Protein AF-A0A8J2JAA8-F1 (afdb_monomer)

Sequence (109 aa):
KSHITYLQNFEILLHWFFRIDQSLAIVDTKCSSRTVVDWWTFAREVCHVALKNQRQSKIGCPGYFVEVDETHLFRRKYNRGHRIKESQTEKRERCGQSLKETFVLVASY

Solvent-accessible surface area (backbone atoms only — not comparable to full-atom values): 7130 Å² total; per-residue (Å²): 135,81,96,70,53,72,66,44,52,52,50,54,51,49,34,58,73,72,66,53,57,68,70,56,48,29,63,75,50,72,47,54,67,66,56,55,51,50,52,55,50,48,53,52,49,52,37,50,53,52,57,70,67,49,81,80,72,66,76,58,60,93,96,52,88,64,81,81,80,86,71,86,85,74,76,63,70,89,79,57,77,85,81,73,79,79,81,73,84,83,80,43,88,75,44,67,62,52,57,65,43,52,70,51,54,65,56,74,107

Radius of gyration: 17.92 Å; Cα contacts (8 Å, |Δi|>4): 33; chains: 1; bounding box: 50×36×40 Å

Organism: NCBI:txid39272

Mean predicted aligned error: 13.93 Å

Secondary structure (DSSP, 8-state):
-----HHHHHHHHHHHHTT--HHHHHHHHT--HHHHHHHHHHHHHHHHHHHHHS----SS-TT----------PPPGGG-S-----S--SS-TTHHHHHHHHHHHTT--

Nearest PDB structures (foldseek):
  5z57-assembly1_L  TM=3.918E-01  e=4.786E+00  Homo sapiens

pLDDT: mean 71.49, std 21.12, range [31.03, 94.0]

Foldseek 3Di:
DDPADPVLLVLLVVCLVVVPDLVVNCVVSVDDSVVSVVSSVVVVVVLVVVVVPPDDDDLDDPPDDDDDDDDPPDDDDVPDDDDDPDPDPPPCPVPVSVVVVVVVVSSVD

Structure (mmCIF, N/CA/C/O backbone):
data_AF-A0A8J2JAA8-F1
#
_entry.id   AF-A0A8J2JAA8-F1
#
loop_
_atom_site.group_PDB
_atom_site.id
_atom_site.type_symbol
_atom_site.label_atom_id
_atom_site.label_alt_id
_atom_site.label_comp_id
_atom_site.label_asym_id
_atom_site.label_entity_id
_atom_site.label_seq_id
_atom_site.pdbx_PDB_ins_code
_atom_site.Cartn_x
_atom_site.Cartn_y
_atom_site.Cartn_z
_atom_site.occupancy
_atom_site.B_iso_or_equiv
_atom_site.auth_seq_id
_atom_site.auth_comp_id
_atom_site.auth_asym_id
_atom_site.auth_atom_id
_atom_site.pdbx_PDB_model_num
ATOM 1 N N . LYS A 1 1 ? 10.186 -18.023 -8.140 1.00 44.06 1 LYS A N 1
ATOM 2 C CA . LYS A 1 1 ? 11.058 -17.009 -7.496 1.00 44.06 1 LYS A CA 1
ATOM 3 C C . LYS A 1 1 ? 11.243 -15.878 -8.501 1.00 44.06 1 LYS A C 1
ATOM 5 O O . LYS A 1 1 ? 11.918 -16.090 -9.497 1.00 44.06 1 LYS A O 1
ATOM 10 N N . SER A 1 2 ? 10.543 -14.758 -8.343 1.00 56.06 2 SER A N 1
ATOM 11 C CA . SER A 1 2 ? 10.706 -13.586 -9.213 1.00 56.06 2 SER A CA 1
ATOM 12 C C . SER A 1 2 ? 12.043 -12.906 -8.911 1.00 56.06 2 SER A C 1
ATOM 14 O O . SER A 1 2 ? 12.401 -12.740 -7.748 1.00 56.06 2 SER A O 1
ATOM 16 N N . HIS A 1 3 ? 12.793 -12.548 -9.949 1.00 69.38 3 HIS A N 1
ATOM 17 C CA . HIS A 1 3 ? 14.145 -11.993 -9.850 1.00 69.38 3 HIS A CA 1
ATOM 18 C C . HIS A 1 3 ? 14.102 -10.462 -9.675 1.00 69.38 3 HIS A C 1
ATOM 20 O O . HIS A 1 3 ? 14.579 -9.717 -10.525 1.00 69.38 3 HIS A O 1
ATOM 26 N N . ILE A 1 4 ? 13.448 -9.996 -8.608 1.00 83.88 4 ILE A N 1
ATOM 27 C CA . ILE A 1 4 ? 13.313 -8.568 -8.278 1.00 83.88 4 ILE A CA 1
ATOM 28 C C . ILE A 1 4 ? 14.341 -8.239 -7.199 1.00 83.88 4 ILE A C 1
ATOM 30 O O . ILE A 1 4 ? 14.497 -9.000 -6.242 1.00 83.88 4 ILE A O 1
ATOM 34 N N . THR A 1 5 ? 15.054 -7.126 -7.353 1.00 90.75 5 THR A N 1
ATOM 35 C CA . THR A 1 5 ? 16.023 -6.686 -6.342 1.00 90.75 5 THR A CA 1
ATOM 36 C C . THR A 1 5 ? 15.317 -6.088 -5.123 1.00 90.75 5 THR A C 1
ATOM 38 O O . THR A 1 5 ? 14.190 -5.599 -5.211 1.00 90.75 5 THR A O 1
ATOM 41 N N . TYR A 1 6 ? 15.980 -6.092 -3.964 1.00 89.94 6 TYR A N 1
ATOM 42 C CA . TYR A 1 6 ? 15.424 -5.487 -2.748 1.00 89.94 6 TYR A CA 1
ATOM 43 C C . TYR A 1 6 ? 15.109 -3.995 -2.921 1.00 89.94 6 TYR A C 1
ATOM 45 O O . TYR A 1 6 ? 14.089 -3.535 -2.415 1.00 89.94 6 TYR A O 1
ATOM 53 N N . LEU A 1 7 ? 15.945 -3.268 -3.671 1.00 91.12 7 LEU A N 1
ATOM 54 C CA . LEU A 1 7 ? 15.737 -1.847 -3.962 1.00 91.12 7 LEU A CA 1
ATOM 55 C C . LEU A 1 7 ? 14.448 -1.621 -4.752 1.00 91.12 7 LEU A C 1
ATOM 57 O O . LEU A 1 7 ? 13.614 -0.831 -4.329 1.00 91.12 7 LEU A O 1
ATOM 61 N N . GLN A 1 8 ? 14.231 -2.389 -5.822 1.00 91.00 8 GLN A N 1
ATOM 62 C CA . GLN A 1 8 ? 13.003 -2.297 -6.618 1.00 91.00 8 GLN A CA 1
ATOM 63 C C . GLN A 1 8 ? 11.757 -2.601 -5.786 1.00 91.00 8 GLN A C 1
ATOM 65 O O . GLN A 1 8 ? 10.736 -1.941 -5.935 1.00 91.00 8 GLN A O 1
ATOM 70 N N . ASN A 1 9 ? 11.831 -3.587 -4.889 1.00 91.62 9 ASN A N 1
ATOM 71 C CA . ASN A 1 9 ? 10.717 -3.881 -3.993 1.00 91.62 9 ASN A CA 1
ATOM 72 C C . ASN A 1 9 ? 10.427 -2.702 -3.049 1.00 91.62 9 ASN A C 1
ATOM 74 O O . ASN A 1 9 ? 9.284 -2.270 -2.919 1.00 91.62 9 ASN A O 1
ATOM 78 N N . PHE A 1 10 ? 11.469 -2.140 -2.434 1.00 92.12 10 PHE A N 1
ATOM 79 C CA . PHE A 1 10 ? 11.324 -0.986 -1.552 1.00 92.12 10 PHE A CA 1
ATOM 80 C C . PHE A 1 10 ? 10.732 0.222 -2.286 1.00 92.12 10 PHE A C 1
ATOM 82 O O . PHE A 1 10 ? 9.799 0.842 -1.786 1.00 92.12 10 PHE A O 1
ATOM 89 N N . GLU A 1 11 ? 11.192 0.503 -3.505 1.00 93.50 11 GLU A N 1
ATOM 90 C CA . GLU A 1 11 ? 10.626 1.550 -4.355 1.00 93.50 11 GLU A CA 1
ATOM 91 C C . GLU A 1 11 ? 9.143 1.297 -4.649 1.00 93.50 11 GLU A C 1
ATOM 93 O O . GLU A 1 11 ? 8.332 2.197 -4.442 1.00 93.50 11 GLU A O 1
ATOM 98 N N . ILE A 1 12 ? 8.750 0.083 -5.057 1.00 93.75 12 ILE A N 1
ATOM 99 C CA . ILE A 1 12 ? 7.336 -0.259 -5.309 1.00 93.75 12 ILE A CA 1
ATOM 100 C C . ILE A 1 12 ? 6.471 0.012 -4.067 1.00 93.75 12 ILE A C 1
ATOM 102 O O . ILE A 1 12 ? 5.367 0.553 -4.190 1.00 93.75 12 ILE A O 1
ATOM 106 N N . LEU A 1 13 ? 6.966 -0.346 -2.878 1.00 92.94 13 LEU A N 1
ATOM 107 C CA . LEU A 1 13 ? 6.267 -0.123 -1.611 1.00 92.94 13 LEU A CA 1
ATOM 108 C C . LEU A 1 13 ? 6.182 1.363 -1.245 1.00 92.94 13 LEU A C 1
ATOM 110 O O . LEU A 1 13 ? 5.126 1.813 -0.801 1.00 92.94 13 LEU A O 1
ATOM 114 N N . LEU A 1 14 ? 7.243 2.142 -1.475 1.00 94.00 14 LEU A N 1
ATOM 115 C CA . LEU A 1 14 ? 7.213 3.593 -1.276 1.00 94.00 14 LEU A CA 1
ATOM 116 C C . LEU A 1 14 ? 6.176 4.259 -2.186 1.00 94.00 14 LEU A C 1
ATOM 118 O O . LEU A 1 14 ? 5.386 5.075 -1.716 1.00 94.00 14 LEU A O 1
ATOM 122 N N . HIS A 1 15 ? 6.120 3.874 -3.462 1.00 93.69 15 HIS A N 1
ATOM 123 C CA . HIS A 1 15 ? 5.121 4.396 -4.398 1.00 93.69 15 HIS A CA 1
ATOM 124 C C . HIS A 1 15 ? 3.691 4.082 -3.942 1.00 93.69 15 HIS A C 1
ATOM 126 O O . HIS A 1 15 ? 2.817 4.948 -4.010 1.00 93.69 15 HIS A O 1
ATOM 132 N N . TRP A 1 16 ? 3.460 2.866 -3.435 1.00 93.44 16 TRP A N 1
ATOM 133 C CA . TRP A 1 16 ? 2.173 2.476 -2.857 1.00 93.44 16 TRP A CA 1
ATOM 134 C C . TRP A 1 16 ? 1.813 3.324 -1.631 1.00 93.44 16 TRP A C 1
ATOM 136 O O . TRP A 1 16 ? 0.682 3.801 -1.522 1.00 93.44 16 TRP A O 1
ATOM 146 N N . PHE A 1 17 ? 2.775 3.545 -0.734 1.00 92.38 17 PHE A N 1
ATOM 147 C CA . PHE A 1 17 ? 2.577 4.307 0.497 1.00 92.38 17 PHE A CA 1
ATOM 148 C C . PHE A 1 17 ? 2.247 5.780 0.215 1.00 92.38 17 PHE A C 1
ATOM 150 O O . PHE A 1 17 ? 1.276 6.310 0.754 1.00 92.38 17 PHE A O 1
ATOM 157 N N . PHE A 1 18 ? 2.996 6.419 -0.689 1.00 91.62 18 PHE A N 1
ATOM 158 C CA . PHE A 1 18 ? 2.808 7.823 -1.073 1.00 91.62 18 PHE A CA 1
ATOM 159 C C . PHE A 1 18 ? 1.669 8.069 -2.070 1.00 91.62 18 PHE A C 1
ATOM 161 O O . PHE A 1 18 ? 1.458 9.210 -2.471 1.00 91.62 18 PHE A O 1
ATOM 168 N N . ARG A 1 19 ? 0.916 7.031 -2.462 1.00 88.88 19 ARG A N 1
ATOM 169 C CA . ARG A 1 19 ? -0.204 7.135 -3.420 1.00 88.88 19 ARG A CA 1
ATOM 170 C C . ARG A 1 19 ? 0.190 7.704 -4.774 1.00 88.88 19 ARG A C 1
ATOM 172 O O . ARG A 1 19 ? -0.578 8.412 -5.419 1.00 88.88 19 ARG A O 1
ATOM 179 N N . ILE A 1 20 ? 1.383 7.343 -5.225 1.00 90.94 20 ILE A N 1
ATO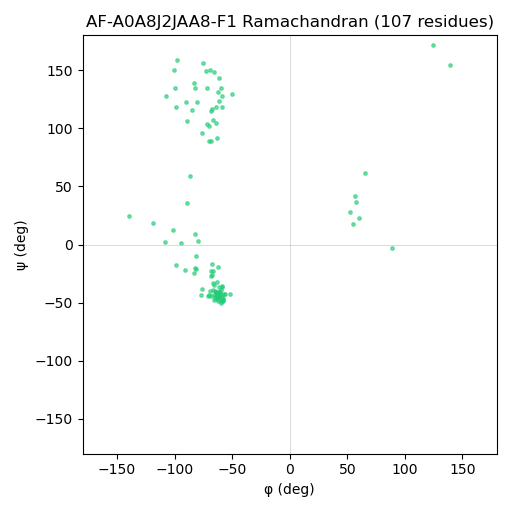M 180 C CA . ILE A 1 20 ? 1.837 7.688 -6.567 1.00 90.94 20 ILE A CA 1
ATOM 181 C C . ILE A 1 20 ? 1.020 6.887 -7.587 1.00 90.94 20 ILE A C 1
ATOM 183 O O . ILE A 1 20 ? 0.556 5.784 -7.296 1.00 90.94 20 ILE A O 1
ATOM 187 N N . ASP A 1 21 ? 0.812 7.441 -8.781 1.00 90.38 21 ASP A N 1
ATOM 188 C CA . ASP A 1 21 ? 0.078 6.750 -9.837 1.00 90.38 21 ASP A CA 1
ATOM 189 C C . ASP A 1 21 ? 0.768 5.436 -10.260 1.00 90.38 21 ASP A C 1
ATOM 191 O O . ASP A 1 21 ? 1.997 5.346 -10.337 1.00 90.38 21 ASP A O 1
ATOM 195 N N . GLN A 1 22 ? -0.032 4.407 -10.565 1.00 87.44 22 GLN A N 1
ATOM 196 C CA . GLN A 1 22 ? 0.478 3.086 -10.955 1.00 87.44 22 GLN A CA 1
ATOM 197 C C . GLN A 1 22 ? 1.320 3.131 -12.225 1.00 87.44 22 GLN A C 1
ATOM 199 O O . GLN A 1 22 ? 2.295 2.389 -12.329 1.00 87.44 22 GLN A O 1
ATOM 204 N N . SER A 1 23 ? 0.951 3.977 -13.189 1.00 90.25 23 SER A N 1
ATOM 205 C CA . SER A 1 23 ? 1.700 4.098 -14.437 1.00 90.25 23 SER A CA 1
ATOM 206 C C . SER A 1 23 ? 3.101 4.649 -14.188 1.00 90.25 23 SER A C 1
ATOM 208 O O . SER A 1 23 ? 4.064 4.114 -14.734 1.00 90.25 23 SER A O 1
ATOM 210 N N . LEU A 1 24 ? 3.232 5.629 -13.290 1.00 92.56 24 LEU A N 1
ATOM 211 C CA . LEU A 1 24 ? 4.521 6.200 -12.911 1.00 92.56 24 LEU A CA 1
ATOM 212 C C . LEU A 1 24 ? 5.374 5.186 -12.138 1.00 92.56 24 LEU A C 1
ATOM 214 O O . LEU A 1 24 ? 6.529 4.964 -12.487 1.00 92.56 24 LEU A O 1
ATOM 218 N N . ALA A 1 25 ? 4.776 4.462 -11.187 1.00 91.06 25 ALA A N 1
ATOM 219 C CA . ALA A 1 25 ? 5.479 3.424 -10.431 1.00 91.06 25 ALA A CA 1
ATOM 220 C C . ALA A 1 25 ? 6.063 2.317 -11.331 1.00 91.06 25 ALA A C 1
ATOM 222 O O . ALA A 1 25 ? 7.142 1.793 -11.058 1.00 91.06 25 ALA A O 1
ATOM 223 N N . ILE A 1 26 ? 5.372 1.953 -12.417 1.00 92.94 26 ILE A N 1
ATOM 224 C CA . ILE A 1 26 ? 5.858 0.972 -13.401 1.00 92.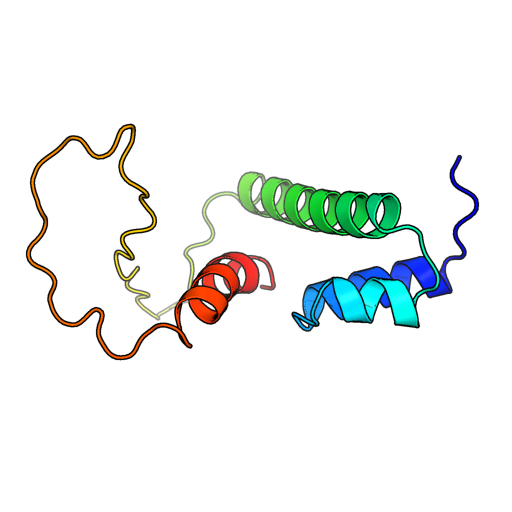94 26 ILE A CA 1
ATOM 225 C C . ILE A 1 26 ? 7.094 1.499 -14.139 1.00 92.94 26 ILE A C 1
ATOM 227 O O . ILE A 1 26 ? 8.059 0.755 -14.326 1.00 92.94 26 ILE A O 1
ATOM 231 N N . VAL A 1 27 ? 7.066 2.772 -14.544 1.00 93.56 27 VAL A N 1
ATOM 232 C CA . VAL A 1 27 ? 8.175 3.424 -15.253 1.00 93.56 27 VAL A CA 1
ATOM 233 C C . VAL A 1 27 ? 9.402 3.536 -14.348 1.00 93.56 27 VAL A C 1
ATOM 235 O O . VAL A 1 27 ? 10.492 3.127 -14.754 1.00 93.56 27 VAL A O 1
ATOM 238 N N . ASP A 1 28 ? 9.218 4.001 -13.114 1.00 91.44 28 ASP A N 1
ATOM 239 C CA . ASP A 1 28 ? 10.316 4.288 -12.186 1.00 91.44 28 ASP A CA 1
ATOM 240 C C . ASP A 1 28 ? 11.004 3.007 -11.693 1.00 91.44 28 ASP A C 1
ATOM 242 O O . ASP A 1 28 ? 12.230 2.896 -11.717 1.00 91.44 28 ASP A O 1
ATOM 246 N N . THR A 1 29 ? 10.223 1.983 -11.339 1.00 90.06 29 THR A N 1
ATOM 247 C CA . THR A 1 29 ? 10.748 0.717 -10.786 1.00 90.06 29 THR A CA 1
ATOM 248 C C . THR A 1 29 ? 11.263 -0.246 -11.863 1.00 90.06 29 THR A C 1
ATOM 250 O O . THR A 1 29 ? 11.871 -1.281 -11.551 1.00 90.06 29 THR A O 1
ATOM 253 N N . LYS A 1 30 ? 10.998 0.061 -13.144 1.00 92.12 30 LYS A N 1
ATOM 254 C CA . LYS A 1 30 ? 11.294 -0.782 -14.320 1.00 92.12 30 LYS A CA 1
ATOM 255 C C . LYS A 1 30 ? 10.752 -2.210 -14.189 1.00 92.12 30 LYS A C 1
ATOM 257 O O . LYS A 1 30 ? 11.314 -3.159 -14.739 1.00 92.12 30 LYS A O 1
ATOM 262 N N . CYS A 1 31 ? 9.675 -2.377 -13.428 1.00 89.38 31 CYS A N 1
ATOM 263 C CA . CYS A 1 31 ? 9.027 -3.660 -13.196 1.00 89.38 31 CYS A CA 1
ATOM 264 C C . CYS A 1 31 ? 7.822 -3.836 -14.121 1.00 89.38 31 CYS A C 1
ATOM 266 O O . CYS A 1 31 ? 7.254 -2.876 -14.634 1.00 89.38 31 CYS A O 1
ATOM 268 N N . SER A 1 32 ? 7.397 -5.083 -14.336 1.00 91.62 32 SER A N 1
ATOM 269 C CA . SER A 1 32 ? 6.181 -5.328 -15.115 1.00 91.62 32 SER A CA 1
ATOM 270 C C . SER A 1 32 ? 4.944 -4.794 -14.381 1.00 91.62 32 SER A C 1
ATOM 272 O O . SER A 1 32 ? 4.871 -4.859 -13.152 1.00 91.62 32 SER A O 1
ATOM 274 N N . SER A 1 33 ? 3.934 -4.340 -15.130 1.00 92.19 33 SER A N 1
ATOM 275 C CA . SER A 1 33 ? 2.651 -3.898 -14.557 1.00 92.19 33 SER A CA 1
ATOM 276 C C . SER A 1 33 ? 2.043 -4.947 -13.622 1.00 92.19 33 SER A C 1
ATOM 278 O O . SER A 1 33 ? 1.619 -4.625 -12.514 1.00 92.19 33 SER A O 1
ATOM 280 N N . ARG A 1 34 ? 2.098 -6.224 -14.022 1.00 92.44 34 ARG A N 1
ATOM 281 C CA . ARG A 1 34 ? 1.628 -7.348 -13.207 1.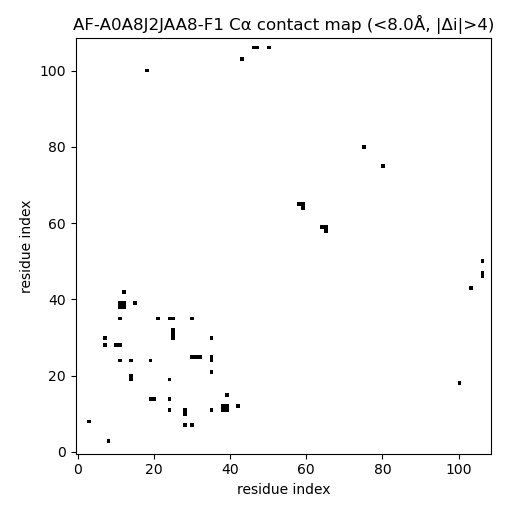00 92.44 34 ARG A CA 1
ATOM 282 C C . ARG A 1 34 ? 2.344 -7.411 -11.860 1.00 92.44 34 ARG A C 1
ATOM 284 O O . ARG A 1 34 ? 1.696 -7.502 -10.829 1.00 92.44 34 ARG A O 1
ATOM 291 N N . THR A 1 35 ? 3.669 -7.299 -11.874 1.00 92.06 35 THR A N 1
ATOM 292 C CA . THR A 1 35 ? 4.489 -7.307 -10.660 1.00 92.06 35 THR A CA 1
ATOM 293 C C . THR A 1 35 ? 4.105 -6.178 -9.706 1.00 92.06 35 THR A C 1
ATOM 295 O O . THR A 1 35 ? 3.921 -6.432 -8.521 1.00 92.06 35 THR A O 1
ATOM 298 N N . VAL A 1 36 ? 3.950 -4.948 -10.206 1.00 92.62 36 VAL A N 1
ATOM 299 C CA . VAL A 1 36 ? 3.564 -3.794 -9.375 1.00 92.62 36 VAL A CA 1
ATOM 300 C C . VAL A 1 36 ? 2.183 -4.010 -8.748 1.00 92.62 36 VAL A C 1
ATOM 302 O O . VAL A 1 36 ? 2.012 -3.805 -7.547 1.00 92.62 36 VAL A O 1
ATOM 305 N N . VAL A 1 37 ? 1.212 -4.493 -9.529 1.00 92.75 37 VAL A N 1
ATOM 306 C CA . VAL A 1 37 ? -0.145 -4.795 -9.042 1.00 92.75 37 VAL A CA 1
ATOM 307 C C . VAL A 1 37 ? -0.140 -5.901 -7.986 1.00 92.75 37 VAL A C 1
ATOM 309 O O . VAL A 1 37 ? -0.830 -5.771 -6.972 1.00 92.75 37 VAL A O 1
ATOM 312 N N . ASP A 1 38 ? 0.643 -6.959 -8.190 1.00 92.88 38 ASP A N 1
ATOM 313 C CA . ASP A 1 38 ? 0.769 -8.064 -7.238 1.00 92.88 38 ASP A CA 1
ATOM 314 C C . ASP A 1 38 ? 1.335 -7.565 -5.896 1.00 92.88 38 ASP A C 1
ATOM 316 O O . ASP A 1 38 ? 0.753 -7.833 -4.845 1.00 92.88 38 ASP A O 1
ATOM 320 N N . TRP A 1 39 ? 2.399 -6.751 -5.915 1.00 93.31 39 TRP A N 1
ATOM 321 C CA . TRP A 1 39 ? 2.979 -6.158 -4.700 1.00 93.31 39 TRP A CA 1
ATOM 322 C C . TRP A 1 39 ? 2.023 -5.206 -3.982 1.00 93.31 39 TRP A C 1
ATOM 324 O O . TRP A 1 39 ? 1.912 -5.239 -2.758 1.00 93.31 39 TRP A O 1
ATOM 334 N N . TRP A 1 40 ? 1.290 -4.377 -4.723 1.00 93.62 40 TRP A N 1
ATOM 335 C CA . TRP A 1 40 ? 0.298 -3.473 -4.139 1.00 93.62 40 TRP A CA 1
ATOM 336 C C . TRP A 1 40 ? -0.883 -4.221 -3.522 1.00 93.62 40 TRP A C 1
ATOM 338 O O . TRP A 1 40 ? -1.471 -3.760 -2.542 1.00 93.62 40 TRP A O 1
ATOM 348 N N . THR A 1 41 ? -1.250 -5.362 -4.104 1.00 92.62 41 THR A N 1
ATOM 349 C CA . THR A 1 41 ? -2.298 -6.243 -3.580 1.00 92.62 41 THR A CA 1
ATOM 350 C C . THR A 1 41 ? -1.815 -6.935 -2.312 1.00 92.62 41 THR A C 1
ATOM 352 O O . THR A 1 41 ? -2.521 -6.908 -1.306 1.00 92.62 41 THR A O 1
ATOM 355 N N . PHE A 1 42 ? -0.580 -7.439 -2.324 1.00 92.44 42 PHE A N 1
ATOM 356 C CA . PHE A 1 42 ? 0.076 -8.012 -1.154 1.00 92.44 42 PHE A CA 1
ATOM 357 C C . PHE A 1 42 ? 0.166 -7.009 0.006 1.00 92.44 42 PHE A C 1
ATOM 359 O O . PHE A 1 42 ? -0.211 -7.339 1.125 1.00 92.44 42 PHE A O 1
ATOM 366 N N . ALA A 1 43 ? 0.569 -5.759 -0.250 1.00 90.94 43 ALA A N 1
ATOM 367 C CA . ALA A 1 43 ? 0.619 -4.718 0.782 1.00 90.94 43 ALA A CA 1
ATOM 368 C C . ALA A 1 43 ? -0.751 -4.497 1.455 1.00 90.94 43 ALA A C 1
ATOM 370 O O . ALA A 1 43 ? -0.843 -4.428 2.680 1.00 90.94 43 ALA A O 1
ATOM 371 N N . ARG A 1 44 ? -1.841 -4.470 0.673 1.00 90.81 44 ARG A N 1
ATOM 372 C CA . ARG A 1 44 ? -3.206 -4.366 1.223 1.00 90.81 44 ARG A CA 1
ATOM 373 C C . ARG A 1 44 ? -3.612 -5.597 2.025 1.00 90.81 44 ARG A C 1
ATOM 375 O O . ARG A 1 44 ? -4.296 -5.454 3.034 1.00 90.81 44 ARG A O 1
ATOM 382 N N . GLU A 1 45 ? -3.231 -6.788 1.576 1.00 92.06 45 GLU A N 1
ATOM 383 C CA . GLU A 1 45 ? -3.516 -8.033 2.288 1.00 92.06 45 GLU A CA 1
ATOM 384 C C . GLU A 1 45 ? -2.810 -8.061 3.647 1.00 92.06 45 GLU A C 1
ATOM 386 O O . GLU A 1 45 ? -3.444 -8.356 4.659 1.00 92.06 45 GLU A O 1
ATOM 391 N N . VAL A 1 46 ? -1.537 -7.657 3.695 1.00 89.94 46 VAL A N 1
ATOM 392 C CA . VAL A 1 46 ? -0.772 -7.526 4.943 1.00 89.94 46 VAL A CA 1
ATOM 393 C C . VAL A 1 46 ? -1.467 -6.562 5.905 1.00 89.94 46 VAL A C 1
ATOM 395 O O . VAL A 1 46 ? -1.705 -6.917 7.059 1.00 89.94 46 VAL A O 1
ATOM 398 N N . CYS A 1 47 ? -1.868 -5.381 5.426 1.00 87.00 47 CYS A N 1
ATOM 399 C CA . CYS A 1 47 ? -2.643 -4.424 6.215 1.00 87.00 47 CYS A CA 1
ATOM 400 C C . CYS A 1 47 ? -3.970 -5.011 6.715 1.00 87.00 47 CYS A C 1
ATOM 402 O O . CYS A 1 47 ? -4.330 -4.837 7.877 1.00 87.00 47 CYS A O 1
ATOM 404 N N . HIS A 1 48 ? -4.698 -5.736 5.865 1.00 85.94 48 HIS A N 1
ATOM 405 C CA . HIS A 1 48 ? -5.958 -6.371 6.243 1.00 85.94 48 HIS A CA 1
ATOM 406 C C . HIS A 1 48 ? -5.766 -7.413 7.351 1.00 85.94 48 HIS A C 1
ATOM 408 O O . HIS A 1 48 ? -6.523 -7.433 8.320 1.00 85.94 48 HIS A O 1
ATOM 414 N N . VAL A 1 49 ? -4.744 -8.263 7.232 1.00 88.94 49 VAL A N 1
ATOM 415 C CA . VAL A 1 49 ? -4.411 -9.267 8.247 1.00 88.94 49 VAL A CA 1
ATOM 416 C C . VAL A 1 49 ? -3.990 -8.595 9.554 1.00 88.94 49 VAL A C 1
ATOM 418 O O . VAL A 1 49 ? -4.441 -9.015 10.619 1.00 88.94 49 VAL A O 1
ATOM 421 N N . ALA A 1 50 ? -3.186 -7.530 9.487 1.00 86.00 50 ALA A N 1
ATOM 422 C CA . ALA A 1 50 ? -2.786 -6.760 10.661 1.00 86.00 50 ALA A CA 1
ATOM 423 C C . ALA A 1 50 ? -4.006 -6.1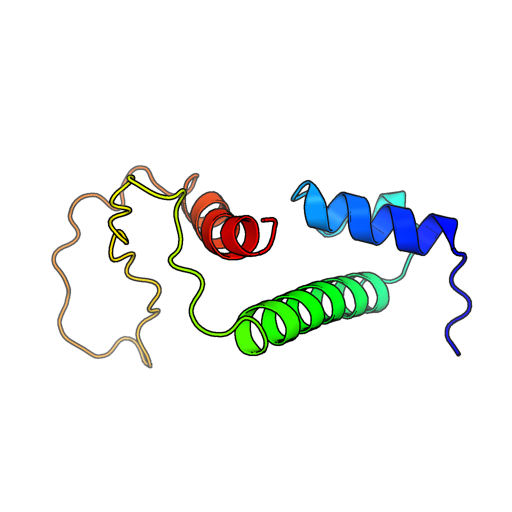75 11.391 1.00 86.00 50 ALA A C 1
ATOM 425 O O . ALA A 1 50 ? -4.172 -6.417 12.586 1.00 86.00 50 ALA A O 1
ATOM 426 N N . LEU A 1 51 ? -4.909 -5.506 10.666 1.00 81.56 51 LEU A N 1
ATOM 427 C CA . LEU A 1 51 ? -6.151 -4.954 11.218 1.00 81.56 51 LEU A CA 1
ATOM 428 C C . LEU A 1 51 ? -7.067 -6.039 11.796 1.00 81.56 51 LEU A C 1
ATOM 430 O O . LEU A 1 51 ? -7.646 -5.858 12.862 1.00 81.56 51 LEU A O 1
ATOM 434 N N . LYS A 1 52 ? -7.182 -7.192 11.128 1.00 82.69 52 LYS A N 1
ATOM 435 C CA . LYS A 1 52 ? -7.993 -8.320 11.610 1.00 82.69 52 LYS A CA 1
ATOM 436 C C . LYS A 1 52 ? -7.439 -8.923 12.904 1.00 82.69 52 LYS A C 1
ATOM 438 O O . LYS A 1 52 ? -8.212 -9.377 13.747 1.00 82.69 52 LYS A O 1
ATOM 443 N N . ASN A 1 53 ? -6.116 -8.946 13.051 1.00 83.75 53 ASN A N 1
ATOM 444 C CA . ASN A 1 53 ? -5.441 -9.499 14.223 1.00 83.75 53 ASN A CA 1
ATOM 445 C C . ASN A 1 53 ? -5.372 -8.505 15.395 1.00 83.75 53 ASN A C 1
ATOM 447 O O . ASN A 1 53 ? -5.227 -8.933 16.542 1.00 83.75 53 ASN A O 1
ATOM 451 N N . GLN A 1 54 ? -5.513 -7.200 15.145 1.00 76.38 54 GLN A N 1
ATOM 452 C CA . GLN A 1 54 ? -5.683 -6.204 16.201 1.00 76.38 54 GLN A CA 1
ATOM 453 C C . GLN A 1 54 ? -7.070 -6.365 16.846 1.00 76.38 54 GLN A C 1
ATOM 455 O O . GLN A 1 54 ? -8.101 -5.953 16.318 1.00 76.38 54 GLN A O 1
ATOM 460 N N . ARG A 1 55 ? -7.113 -6.992 18.028 1.00 57.94 55 ARG A N 1
ATOM 461 C CA . ARG A 1 55 ? -8.327 -7.073 18.852 1.00 57.94 55 ARG A CA 1
ATOM 462 C C . ARG A 1 55 ? -8.730 -5.664 19.309 1.00 57.94 55 ARG A C 1
ATOM 464 O O . ARG A 1 55 ? -8.140 -5.132 20.240 1.00 57.94 55 ARG A O 1
ATOM 471 N N . GLN A 1 56 ? -9.775 -5.111 18.693 1.00 59.06 56 GLN A N 1
ATOM 472 C CA . GLN A 1 56 ? -10.560 -3.978 19.209 1.00 59.06 56 GLN A CA 1
ATOM 473 C C . GLN A 1 56 ? -9.760 -2.698 19.525 1.00 59.06 56 GLN A C 1
ATOM 475 O O . GLN A 1 56 ? -10.039 -2.021 20.517 1.00 59.06 56 GLN A O 1
ATOM 480 N N . SER A 1 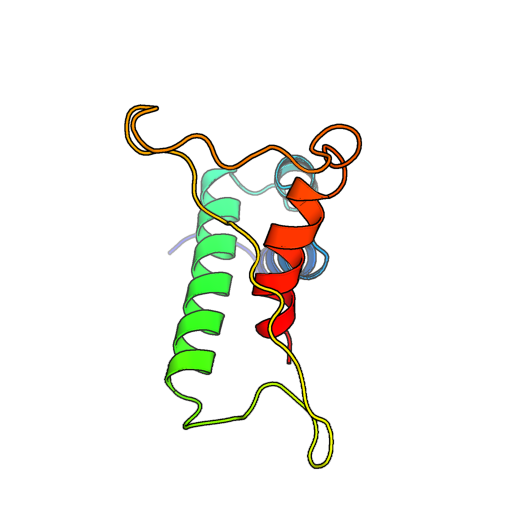57 ? -8.804 -2.310 18.678 1.00 64.19 57 SER A N 1
ATOM 481 C CA . SER A 1 57 ? -8.330 -0.924 18.689 1.00 64.19 57 SER A CA 1
ATOM 482 C C . SER A 1 57 ? -9.469 -0.035 18.182 1.00 64.19 57 SER A C 1
ATOM 484 O O . SER A 1 57 ? -9.928 -0.153 17.046 1.00 64.19 57 SER A O 1
ATOM 486 N N . LYS A 1 58 ? -9.998 0.835 19.050 1.00 69.19 58 LYS A N 1
ATOM 487 C CA . LYS A 1 58 ? -10.866 1.919 18.581 1.00 69.19 58 LYS A CA 1
ATOM 488 C C . LYS A 1 58 ? -10.041 2.766 17.615 1.00 69.19 58 LYS A C 1
ATOM 490 O O . LYS A 1 58 ? -8.895 3.089 17.915 1.00 69.19 58 LYS A O 1
ATOM 495 N N . ILE A 1 59 ? -10.624 3.121 16.475 1.00 70.81 59 ILE A N 1
ATOM 496 C CA . ILE A 1 59 ? -10.022 4.093 15.564 1.00 70.81 59 ILE A CA 1
ATOM 497 C C . ILE A 1 59 ? -10.040 5.429 16.312 1.00 70.81 59 ILE A C 1
ATOM 499 O O . ILE A 1 59 ? -11.109 5.987 16.544 1.00 70.81 59 ILE A O 1
ATOM 503 N N . GLY A 1 60 ? -8.875 5.882 16.774 1.00 65.44 60 GLY A N 1
ATOM 504 C CA . GLY A 1 60 ? -8.735 7.103 17.565 1.00 65.44 60 GLY A CA 1
ATOM 505 C C . GLY A 1 60 ? -7.752 6.973 18.727 1.00 65.44 60 GLY A C 1
ATOM 506 O O . GLY A 1 60 ? 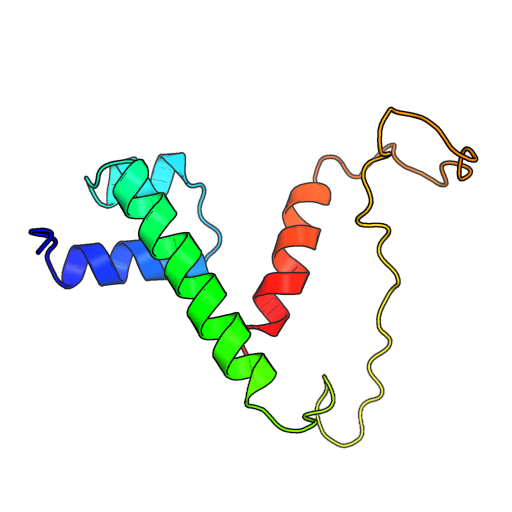-7.503 5.895 19.261 1.00 65.44 60 GLY A O 1
ATOM 507 N N . CYS A 1 61 ? -7.188 8.109 19.127 1.00 68.88 61 CYS A N 1
ATOM 508 C CA . CYS A 1 61 ? -6.384 8.224 20.340 1.00 68.88 61 CYS A CA 1
ATOM 509 C C . CYS A 1 61 ? -7.300 8.148 21.584 1.00 68.88 61 CYS A C 1
ATOM 511 O O . CYS A 1 61 ? -8.454 8.588 21.509 1.00 68.88 61 CYS A O 1
ATOM 513 N N . PRO A 1 62 ? -6.838 7.629 22.740 1.00 75.50 62 PRO A N 1
ATOM 514 C CA . PRO A 1 62 ? -7.613 7.674 23.978 1.00 75.50 62 PRO A CA 1
ATOM 515 C C . PRO A 1 62 ? -8.143 9.084 24.284 1.00 75.50 62 PRO A C 1
ATOM 517 O O . PRO A 1 62 ? -7.395 10.057 24.261 1.00 75.50 62 PRO A O 1
ATOM 520 N N . GLY A 1 63 ? -9.443 9.193 24.568 1.00 75.69 63 GLY A N 1
ATOM 521 C CA . GLY A 1 63 ? -10.107 10.468 24.872 1.00 75.69 63 GLY A CA 1
ATOM 522 C C . GLY A 1 63 ? -10.667 11.226 23.663 1.00 75.69 63 GLY A C 1
ATOM 523 O O . GLY A 1 63 ? -11.334 12.237 23.861 1.00 75.69 63 GLY A O 1
ATOM 524 N N . TYR A 1 64 ? -10.467 10.731 22.437 1.00 73.81 64 TYR A N 1
ATOM 525 C CA . TYR A 1 64 ? -11.061 11.306 21.229 1.00 73.81 64 TYR A CA 1
ATOM 526 C C . TYR A 1 64 ? -12.185 10.417 20.692 1.00 73.81 64 TYR A C 1
ATOM 528 O O . TYR A 1 64 ? -12.006 9.218 20.476 1.00 73.81 64 TYR A O 1
ATOM 536 N N . PHE A 1 65 ? -13.353 11.018 20.463 1.00 72.69 65 PHE A N 1
ATOM 537 C CA . PHE A 1 65 ? -14.448 10.381 19.739 1.00 72.69 65 PHE A CA 1
ATOM 538 C C . PHE A 1 65 ? -14.223 10.601 18.245 1.00 72.69 65 PHE A C 1
ATOM 540 O O . PHE A 1 65 ? -14.218 11.738 17.780 1.00 72.69 65 PHE A O 1
ATOM 547 N N . VAL A 1 66 ? -14.004 9.516 17.505 1.00 74.06 66 VAL A N 1
ATOM 548 C CA . VAL A 1 66 ? -13.925 9.552 16.044 1.00 74.06 66 VAL A CA 1
ATOM 549 C C . VAL A 1 66 ? -15.277 9.115 15.501 1.00 74.06 66 VAL A C 1
ATOM 551 O O . VAL A 1 66 ? -15.724 7.997 15.760 1.00 74.06 66 VAL A O 1
ATOM 554 N N . GLU A 1 67 ? -15.937 10.009 14.774 1.00 76.88 67 GLU A N 1
ATOM 555 C CA . GLU A 1 67 ? -17.126 9.685 13.995 1.00 76.88 67 GLU A CA 1
ATOM 556 C C . GLU A 1 67 ? -16.698 9.082 12.655 1.00 76.88 67 GLU A C 1
ATOM 558 O O . GLU A 1 67 ? -15.782 9.577 11.994 1.00 76.88 67 GLU A O 1
ATOM 563 N N . VAL A 1 68 ? -17.345 7.988 12.261 1.00 75.12 68 VAL A N 1
ATOM 564 C CA . VAL A 1 68 ? -17.153 7.399 10.938 1.00 75.12 68 VAL A CA 1
ATOM 565 C C . VAL A 1 68 ? -18.164 8.054 10.006 1.00 75.12 68 VAL A C 1
ATOM 567 O O . VAL A 1 68 ? -19.349 7.749 10.090 1.00 75.12 68 VAL A O 1
ATOM 570 N N . ASP A 1 69 ? -17.699 8.947 9.130 1.00 74.38 69 ASP A N 1
ATOM 571 C CA . ASP A 1 69 ? -18.551 9.526 8.087 1.00 74.38 69 ASP A CA 1
ATOM 572 C C . ASP A 1 69 ? -18.991 8.410 7.123 1.00 74.38 69 ASP A C 1
ATOM 574 O O . ASP A 1 69 ? -18.158 7.731 6.502 1.00 74.38 69 ASP A O 1
ATOM 578 N N . GLU A 1 70 ? -20.302 8.175 7.030 1.00 64.31 70 GLU A N 1
ATOM 579 C CA . GLU A 1 70 ? -20.880 7.171 6.139 1.00 64.31 70 GLU A CA 1
ATOM 580 C C . GLU A 1 70 ? -20.692 7.609 4.684 1.00 64.31 70 GLU A C 1
ATOM 582 O O . GLU A 1 70 ? -21.531 8.257 4.061 1.00 64.31 70 GLU A O 1
ATOM 587 N N . THR A 1 71 ? -19.567 7.221 4.093 1.00 66.25 71 THR A N 1
ATOM 588 C CA . THR A 1 71 ? -19.361 7.415 2.661 1.00 66.25 71 THR A CA 1
ATOM 589 C C . THR A 1 71 ? -20.067 6.306 1.883 1.00 66.25 71 THR A C 1
ATOM 591 O O . THR A 1 71 ? -19.817 5.112 2.058 1.00 66.25 71 THR A O 1
ATOM 594 N N . HIS A 1 72 ? -20.977 6.688 0.985 1.00 65.69 72 HIS A N 1
ATOM 595 C CA . HIS A 1 72 ? -21.656 5.745 0.098 1.00 65.69 72 HIS A CA 1
ATOM 596 C C . HIS A 1 72 ? -20.679 5.188 -0.952 1.00 65.69 72 HIS A C 1
ATOM 598 O O . HIS A 1 72 ? -20.552 5.711 -2.057 1.00 65.69 72 HIS A O 1
ATOM 604 N N . LEU A 1 73 ? -20.001 4.088 -0.620 1.00 63.75 73 LEU A N 1
ATOM 605 C CA . LEU A 1 73 ? -19.023 3.415 -1.489 1.00 63.75 73 LEU A CA 1
ATOM 606 C C . LEU A 1 73 ? -19.661 2.469 -2.526 1.00 63.75 73 LEU A C 1
ATOM 608 O O . LEU A 1 73 ? -18.972 1.709 -3.208 1.00 63.75 73 LEU A O 1
ATOM 612 N N . PHE A 1 74 ? -20.986 2.490 -2.662 1.00 60.84 74 PHE A N 1
ATOM 613 C CA . PHE A 1 74 ? -21.721 1.518 -3.464 1.00 60.84 74 PHE A CA 1
ATOM 614 C C . PHE A 1 74 ? -21.875 1.989 -4.915 1.00 60.84 74 PHE A C 1
ATOM 616 O O . PHE A 1 74 ? -22.498 3.014 -5.192 1.00 60.84 74 PHE A O 1
ATOM 623 N N . ARG A 1 75 ? -21.404 1.183 -5.876 1.00 64.25 75 ARG A N 1
ATOM 624 C CA . ARG A 1 75 ? -21.925 1.236 -7.251 1.00 64.25 75 ARG A CA 1
ATOM 625 C C . ARG A 1 75 ? -23.201 0.403 -7.339 1.00 64.25 75 ARG A C 1
ATOM 627 O O . ARG A 1 75 ? -23.273 -0.690 -6.780 1.00 64.25 75 ARG A O 1
ATOM 634 N N . ARG A 1 76 ? -24.207 0.900 -8.066 1.00 66.19 76 ARG A N 1
ATOM 635 C CA . ARG A 1 76 ? -25.476 0.181 -8.246 1.00 66.19 76 ARG A CA 1
ATOM 636 C C . ARG A 1 76 ? -25.240 -1.154 -8.949 1.00 66.19 76 ARG A C 1
ATOM 638 O O . ARG A 1 76 ? -24.750 -1.189 -10.077 1.00 66.19 76 ARG A O 1
ATOM 645 N N . LYS A 1 77 ? -25.668 -2.251 -8.322 1.00 66.81 77 LYS A N 1
ATOM 646 C CA . LYS A 1 77 ? -25.745 -3.558 -8.981 1.00 66.81 77 LYS A CA 1
ATOM 647 C C . LYS A 1 77 ? -26.843 -3.485 -10.055 1.00 66.81 77 LYS A C 1
ATOM 649 O O . LYS A 1 77 ? -28.002 -3.226 -9.740 1.00 66.81 77 LYS A O 1
ATOM 654 N N . TYR A 1 78 ? -26.474 -3.647 -11.327 1.00 78.88 78 TYR A N 1
ATOM 655 C CA . TYR A 1 78 ? -27.379 -3.583 -12.491 1.00 78.88 78 TYR A CA 1
ATOM 656 C C . TYR A 1 78 ? -28.129 -2.253 -12.701 1.00 78.88 78 TYR A C 1
ATOM 658 O O . TYR A 1 78 ? -29.187 -2.254 -13.324 1.00 78.88 78 TYR A O 1
ATOM 666 N N . ASN A 1 79 ? -27.634 -1.122 -12.181 1.00 67.19 79 ASN A N 1
ATOM 667 C CA . ASN A 1 79 ? -28.336 0.174 -12.234 1.00 67.19 79 ASN A CA 1
ATOM 668 C C . ASN A 1 79 ? -29.769 0.163 -11.654 1.00 67.19 79 ASN A C 1
ATOM 670 O O . ASN A 1 79 ? -30.540 1.087 -11.910 1.00 67.19 79 ASN A O 1
ATOM 674 N N . ARG A 1 80 ? -30.132 -0.844 -10.848 1.00 66.75 80 ARG A N 1
ATOM 675 C CA . ARG A 1 80 ? -31.457 -0.962 -10.220 1.00 66.75 80 ARG A CA 1
ATOM 676 C C . ARG A 1 80 ? -31.412 -0.514 -8.756 1.00 66.75 80 ARG A C 1
ATOM 678 O O . ARG A 1 80 ? -30.380 -0.643 -8.102 1.00 66.75 80 ARG A O 1
ATOM 685 N N . GLY A 1 81 ? -32.531 0.014 -8.255 1.00 68.56 81 GLY A N 1
ATOM 686 C CA . GLY A 1 81 ? -32.695 0.487 -6.872 1.00 68.56 81 GLY A CA 1
ATOM 687 C C . GLY A 1 81 ? -33.168 1.943 -6.761 1.00 68.56 81 GLY A C 1
ATOM 688 O O . GLY A 1 81 ? -33.247 2.660 -7.758 1.00 68.56 81 GLY A O 1
ATOM 689 N N . HIS A 1 82 ? -33.499 2.370 -5.538 1.00 66.12 82 HIS A N 1
ATOM 690 C CA . HIS A 1 82 ? -33.988 3.719 -5.235 1.00 66.12 82 HIS A CA 1
ATOM 691 C C . HIS A 1 82 ? -32.924 4.778 -5.581 1.00 66.12 82 HIS A C 1
ATOM 693 O O . HIS A 1 82 ? -31.754 4.643 -5.211 1.00 66.12 82 HIS A O 1
ATOM 699 N N . ARG A 1 83 ? -33.309 5.833 -6.313 1.00 62.59 83 ARG A N 1
ATOM 700 C CA . ARG A 1 83 ? -32.409 6.958 -6.596 1.00 62.59 83 ARG A CA 1
ATOM 701 C C . ARG A 1 83 ? -32.235 7.760 -5.309 1.00 62.59 83 ARG A C 1
ATOM 703 O O . ARG A 1 83 ? -33.131 8.500 -4.925 1.00 62.59 83 ARG A O 1
ATOM 710 N N . ILE A 1 84 ? -31.088 7.604 -4.656 1.00 62.94 84 ILE A N 1
ATOM 711 C CA . ILE A 1 84 ? -30.660 8.517 -3.592 1.00 62.94 84 ILE A CA 1
ATOM 712 C C . ILE A 1 84 ? -30.597 9.915 -4.221 1.00 62.94 84 ILE A C 1
ATOM 714 O O . ILE A 1 84 ? -30.032 10.064 -5.308 1.00 62.94 84 ILE A O 1
ATOM 718 N N . LYS A 1 85 ? -31.249 10.908 -3.604 1.00 53.72 85 LYS A N 1
ATOM 719 C CA . LYS A 1 85 ? -31.194 12.299 -4.071 1.00 53.72 85 LYS A CA 1
ATOM 720 C C . LYS A 1 85 ? -29.729 12.727 -4.067 1.00 53.72 85 LYS A C 1
ATOM 722 O O . LYS A 1 85 ? -29.091 12.713 -3.021 1.00 53.72 85 LYS A O 1
ATOM 727 N N . GLU A 1 86 ? -29.204 13.064 -5.239 1.00 50.84 86 GLU A N 1
ATOM 728 C CA . GLU A 1 86 ? -27.869 13.633 -5.397 1.00 50.84 86 GLU A CA 1
ATOM 729 C C . GLU A 1 86 ? -27.827 14.986 -4.681 1.00 50.84 86 GLU A C 1
ATOM 731 O O . GLU A 1 86 ? -28.143 16.025 -5.253 1.00 50.84 86 GLU A O 1
ATOM 736 N N . SER A 1 87 ? -27.435 15.002 -3.410 1.00 37.94 87 SER A N 1
ATOM 737 C CA . SER A 1 87 ? -26.864 16.208 -2.831 1.00 37.94 87 SER A CA 1
ATOM 738 C C . SER A 1 87 ? -25.430 16.312 -3.347 1.00 37.94 87 SER A C 1
ATOM 740 O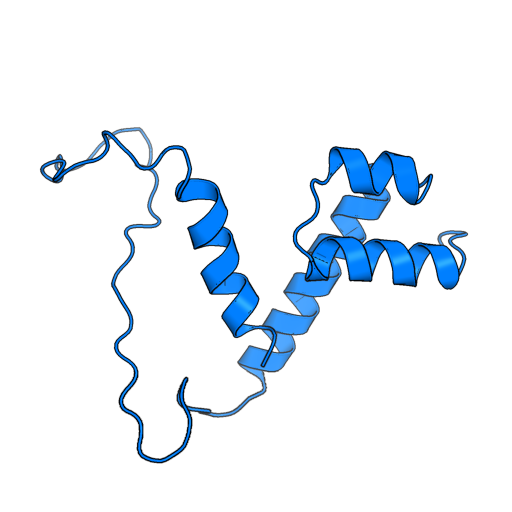 O . SER A 1 87 ? -24.513 15.697 -2.809 1.00 37.94 87 SER A O 1
ATOM 742 N N . GLN A 1 88 ? -25.265 17.094 -4.416 1.00 38.78 88 GLN A N 1
ATOM 743 C CA . GLN A 1 88 ? -23.995 17.702 -4.823 1.00 38.78 88 GLN A CA 1
ATOM 744 C C . GLN A 1 88 ? -22.901 16.708 -5.261 1.00 38.78 88 GLN A C 1
ATOM 746 O O . GLN A 1 88 ? -21.797 16.675 -4.718 1.00 38.78 88 GLN A O 1
ATOM 751 N N . THR A 1 89 ? -23.162 15.936 -6.318 1.00 37.47 89 THR A N 1
ATOM 752 C CA . THR A 1 89 ? -22.106 15.255 -7.096 1.00 37.47 89 THR A CA 1
ATOM 753 C C . THR A 1 89 ? -21.596 16.139 -8.244 1.00 37.47 89 THR A C 1
ATOM 755 O O . THR A 1 89 ? -21.275 15.631 -9.306 1.00 37.47 89 THR A O 1
ATOM 758 N N . GLU A 1 90 ? -21.507 17.463 -8.063 1.00 37.84 90 GLU A N 1
ATOM 759 C CA . GLU A 1 90 ? -21.019 18.363 -9.130 1.00 37.84 90 GLU A CA 1
ATOM 760 C C . GLU A 1 90 ? -19.617 18.948 -8.876 1.00 37.84 90 GLU A C 1
ATOM 762 O O . GLU A 1 90 ? -19.088 19.677 -9.704 1.00 37.84 90 GLU A O 1
ATOM 767 N N . LYS A 1 91 ? -18.923 18.597 -7.780 1.00 31.03 91 LYS A N 1
ATOM 768 C CA . LYS A 1 91 ? -17.520 19.042 -7.570 1.00 31.03 91 LYS A CA 1
ATOM 769 C C . LYS A 1 91 ? -16.570 17.996 -6.977 1.00 31.03 91 LYS A C 1
ATOM 771 O O . LYS A 1 91 ? -15.565 18.354 -6.366 1.00 31.03 91 LYS A O 1
ATOM 776 N N . ARG A 1 92 ? -16.843 16.697 -7.146 1.00 36.50 92 ARG A N 1
ATOM 777 C CA . ARG A 1 92 ? -16.037 15.622 -6.525 1.00 36.50 92 ARG A CA 1
ATOM 778 C C . ARG A 1 92 ? -15.351 14.650 -7.489 1.00 36.50 92 ARG A C 1
ATOM 780 O O . ARG A 1 92 ? -14.839 13.635 -7.025 1.00 36.50 92 ARG A O 1
ATOM 787 N N . GLU A 1 93 ? -15.181 14.991 -8.767 1.00 38.59 93 GLU A N 1
ATOM 788 C CA . GLU A 1 93 ? -14.244 14.235 -9.624 1.00 38.59 93 GLU A CA 1
ATOM 789 C C . GLU A 1 93 ? -12.788 14.312 -9.120 1.00 38.59 93 GLU A C 1
ATOM 791 O O . GLU A 1 93 ? -12.009 13.401 -9.368 1.00 38.59 93 GLU A O 1
ATOM 796 N N . ARG A 1 94 ? -12.445 15.298 -8.273 1.00 36.12 94 ARG A N 1
ATOM 797 C CA . ARG A 1 94 ? -11.182 15.306 -7.505 1.00 36.12 94 ARG A CA 1
ATOM 798 C C . ARG A 1 94 ? -11.190 14.465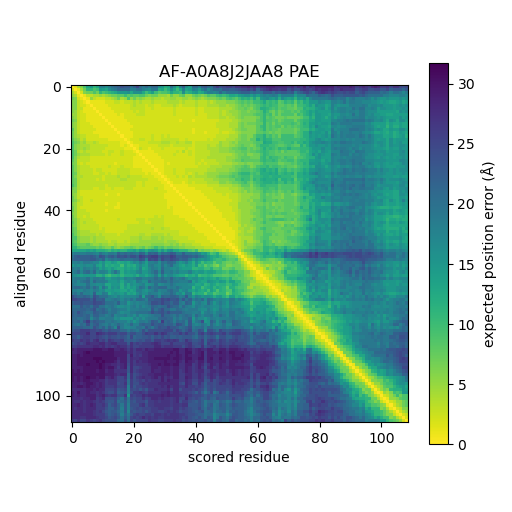 -6.219 1.00 36.12 94 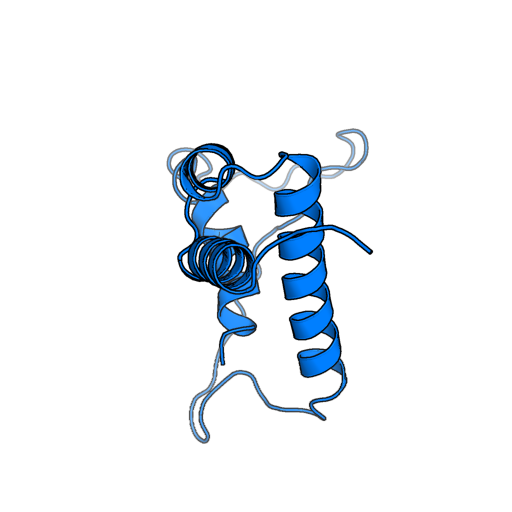ARG A C 1
ATOM 800 O O . ARG A 1 94 ? -10.132 14.113 -5.719 1.00 36.12 94 ARG A O 1
ATOM 807 N N . CYS A 1 95 ? -12.354 14.150 -5.649 1.00 38.09 95 CYS A N 1
ATOM 808 C CA . CYS A 1 95 ? -12.461 13.546 -4.310 1.00 38.09 95 CYS A CA 1
ATOM 809 C C . CYS A 1 95 ? -12.666 12.018 -4.347 1.00 38.09 95 CYS A C 1
ATOM 811 O O . CYS A 1 95 ? -12.394 11.332 -3.365 1.00 38.09 95 CYS A O 1
ATOM 813 N N . GLY A 1 96 ? -13.075 11.457 -5.492 1.00 35.81 96 GLY A N 1
ATOM 814 C CA . GLY A 1 96 ? -13.199 10.003 -5.671 1.00 35.81 96 GLY A CA 1
ATOM 815 C C . GLY A 1 96 ? -11.866 9.237 -5.634 1.00 35.81 96 GLY A C 1
ATOM 816 O O . GLY A 1 96 ? -11.857 8.048 -5.312 1.00 35.81 96 GLY A O 1
ATOM 817 N N . GLN A 1 97 ? -10.744 9.906 -5.917 1.00 40.06 97 GLN A N 1
ATOM 818 C CA . GLN A 1 97 ? -9.403 9.363 -5.665 1.00 40.06 97 GLN A CA 1
ATOM 819 C C . GLN A 1 97 ? -9.049 9.452 -4.169 1.00 40.06 97 GLN A C 1
ATOM 821 O O . GLN A 1 97 ? -8.662 8.447 -3.579 1.00 40.06 97 GLN A O 1
ATOM 826 N N . SER A 1 98 ? -9.346 10.586 -3.527 1.00 34.12 98 SER A N 1
ATOM 827 C CA . SER A 1 98 ? -9.055 10.847 -2.108 1.00 34.12 98 SER A CA 1
ATOM 828 C C . SER A 1 98 ? -9.781 9.923 -1.111 1.00 34.12 98 SER A C 1
ATOM 830 O O . SER A 1 98 ? -9.218 9.564 -0.082 1.00 34.12 98 SER A O 1
ATOM 832 N N . LEU A 1 99 ? -10.998 9.447 -1.400 1.00 40.88 99 LEU A N 1
ATOM 833 C CA . LEU A 1 99 ? -11.740 8.597 -0.446 1.00 40.88 99 LEU A CA 1
ATOM 834 C C . LEU A 1 99 ? -11.350 7.109 -0.492 1.00 40.88 99 LEU A C 1
ATOM 836 O O . LEU A 1 99 ? -11.446 6.410 0.518 1.00 40.88 99 LEU A O 1
ATOM 840 N N . LYS A 1 100 ? -10.815 6.620 -1.622 1.00 38.38 100 LYS A N 1
ATOM 841 C CA . LYS A 1 100 ? -10.059 5.351 -1.621 1.00 38.38 100 LYS A CA 1
ATOM 842 C C . LYS A 1 100 ? -8.742 5.502 -0.857 1.00 38.38 100 LYS A C 1
ATOM 844 O O . LYS A 1 100 ? -8.180 4.512 -0.383 1.00 38.38 100 LYS A O 1
ATOM 849 N N . GLU A 1 101 ? -8.239 6.729 -0.735 1.00 37.78 101 GLU A N 1
ATOM 850 C CA . GLU A 1 101 ? -7.052 7.022 0.055 1.00 37.78 101 GLU A CA 1
ATOM 851 C C . GLU A 1 101 ? -7.326 7.020 1.550 1.00 37.78 101 GLU A C 1
ATOM 853 O O . GLU A 1 101 ? -6.545 6.418 2.283 1.00 37.78 101 GLU A O 1
ATOM 858 N N . THR A 1 102 ? -8.469 7.523 2.008 1.00 41.47 102 THR A N 1
ATOM 859 C CA . THR A 1 102 ? -8.799 7.533 3.441 1.00 41.47 102 THR A CA 1
ATOM 860 C C . THR A 1 102 ? -8.891 6.123 4.033 1.00 41.47 102 THR A C 1
ATOM 862 O O . THR A 1 102 ? -8.331 5.874 5.094 1.00 41.47 102 THR A O 1
ATOM 865 N N . PHE A 1 103 ? -9.480 5.156 3.318 1.00 35.75 103 PHE A N 1
ATOM 866 C CA . PHE A 1 103 ? -9.585 3.774 3.817 1.00 35.75 103 PHE A CA 1
ATOM 867 C C . PHE A 1 103 ? -8.235 3.046 3.918 1.00 35.75 103 PHE A C 1
ATOM 869 O O . PHE A 1 103 ? -8.078 2.135 4.723 1.00 35.75 103 PHE A O 1
ATOM 876 N N . VAL A 1 104 ? -7.249 3.447 3.113 1.00 42.72 104 VAL A N 1
ATOM 877 C CA . VAL A 1 104 ? -5.887 2.898 3.190 1.00 42.72 104 VAL A CA 1
ATOM 878 C C . VAL A 1 104 ? -5.009 3.721 4.150 1.00 42.72 104 VAL A C 1
ATOM 880 O O . VAL A 1 104 ? -4.078 3.168 4.712 1.00 42.72 104 VAL A O 1
ATOM 883 N N . LEU A 1 105 ? -5.334 4.988 4.443 1.00 37.44 105 LEU A N 1
ATOM 884 C CA . LEU A 1 105 ? -4.672 5.759 5.509 1.00 37.44 105 LEU A CA 1
ATOM 885 C C . LEU A 1 105 ? -4.995 5.225 6.914 1.00 37.44 105 LEU A C 1
ATOM 887 O O . LEU A 1 105 ? -4.152 5.320 7.798 1.00 37.44 105 LEU A O 1
ATOM 891 N N . VAL A 1 106 ? -6.155 4.587 7.108 1.00 40.41 106 VAL A N 1
ATOM 892 C CA . VAL A 1 106 ? -6.468 3.852 8.353 1.00 40.41 106 VAL A CA 1
ATOM 893 C C . VAL A 1 106 ? -5.584 2.605 8.522 1.00 40.41 106 VAL A C 1
ATOM 895 O O . VAL A 1 106 ? -5.445 2.098 9.625 1.00 40.41 106 VAL A O 1
ATOM 898 N N . ALA A 1 107 ? -4.936 2.133 7.453 1.00 34.72 107 ALA A N 1
ATOM 899 C CA . ALA A 1 107 ? -3.970 1.039 7.508 1.00 34.72 107 ALA A CA 1
ATOM 900 C C . ALA A 1 107 ? -2.504 1.500 7.652 1.00 34.72 107 ALA A C 1
ATOM 902 O O . ALA A 1 107 ? -1.610 0.654 7.671 1.00 34.72 107 ALA A O 1
ATOM 903 N N . SER A 1 108 ? -2.261 2.815 7.734 1.00 32.56 108 SER A N 1
ATOM 904 C CA . SER A 1 108 ? -0.935 3.412 7.955 1.00 32.56 108 SER A CA 1
ATOM 905 C C . SER A 1 108 ? -0.704 3.867 9.406 1.00 32.56 108 SER A C 1
ATOM 907 O O . SER A 1 108 ? 0.276 4.567 9.661 1.00 32.56 108 SER A O 1
ATOM 909 N N . TYR A 1 109 ? -1.571 3.468 10.344 1.00 37.50 109 TYR A N 1
ATOM 910 C CA . TYR A 1 109 ? -1.388 3.629 11.791 1.00 37.50 109 TYR A CA 1
ATOM 911 C C . TYR A 1 109 ? -1.456 2.277 12.502 1.00 37.50 109 TYR A C 1
ATOM 913 O O . TYR A 1 109 ? -2.283 1.433 12.089 1.00 37.50 109 TYR A O 1
#